Protein AF-D3I9U2-F1 (afdb_monomer_lite)

Secondary structure (DSSP, 8-state):
-EEE-SGGG--TT-EEEEEETTEEEEEEEEEE-TT-TTEEEEEETTSSS---EETTHHHHS-EEEE---HHHHHHHHHHHHHHHHHHHHHHHHHHHHHHHHHHHHHTT-

Structure (mmCIF, N/CA/C/O backbone):
data_AF-D3I9U2-F1
#
_entry.id   AF-D3I9U2-F1
#
loop_
_atom_site.group_PDB
_atom_site.id
_atom_site.type_symbol
_atom_site.label_atom_id
_atom_site.label_alt_id
_atom_site.label_comp_id
_atom_site.label_asym_id
_atom_site.label_entity_id
_atom_site.label_seq_id
_atom_site.pdbx_PDB_ins_code
_atom_site.Cartn_x
_atom_site.Cartn_y
_atom_site.Cartn_z
_atom_site.occupancy
_atom_site.B_iso_or_equiv
_atom_site.auth_seq_id
_atom_site.auth_comp_id
_atom_site.auth_asym_id
_atom_site.auth_atom_id
_atom_site.pdbx_PDB_model_num
ATOM 1 N N . MET A 1 1 ? -7.554 -2.755 -3.223 1.00 95.50 1 MET A N 1
ATOM 2 C CA . MET A 1 1 ? -6.343 -2.453 -4.006 1.00 95.50 1 MET A CA 1
ATOM 3 C C . MET A 1 1 ? -5.440 -3.679 -4.042 1.00 95.50 1 MET A C 1
ATOM 5 O O . MET A 1 1 ? -5.471 -4.505 -3.134 1.00 95.50 1 MET A O 1
ATOM 9 N N . LYS A 1 2 ? -4.628 -3.846 -5.094 1.00 96.38 2 LYS A N 1
ATOM 10 C CA . LYS A 1 2 ? -3.720 -5.003 -5.214 1.00 96.38 2 LYS A CA 1
ATOM 11 C C . LYS A 1 2 ? -2.457 -4.777 -4.380 1.00 96.38 2 LYS A C 1
ATOM 13 O O . LYS A 1 2 ? -1.738 -3.819 -4.638 1.00 96.38 2 LYS A O 1
ATOM 18 N N . ARG A 1 3 ? -2.139 -5.683 -3.450 1.00 96.88 3 ARG A N 1
ATOM 19 C CA . ARG A 1 3 ? -0.871 -5.639 -2.700 1.00 96.88 3 ARG A CA 1
ATOM 20 C C . ARG A 1 3 ? 0.327 -5.886 -3.623 1.00 96.88 3 ARG A C 1
ATOM 22 O O . ARG A 1 3 ? 0.309 -6.826 -4.420 1.00 96.88 3 ARG A O 1
ATOM 29 N N . ILE A 1 4 ? 1.365 -5.065 -3.479 1.00 97.69 4 ILE A N 1
ATOM 30 C CA . ILE A 1 4 ? 2.635 -5.176 -4.199 1.00 97.69 4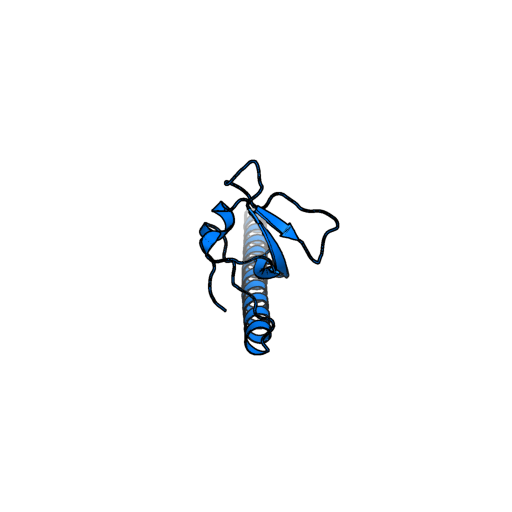 ILE A CA 1
ATOM 31 C C . ILE A 1 4 ? 3.705 -5.685 -3.243 1.00 97.69 4 ILE A C 1
ATOM 33 O O . ILE A 1 4 ? 3.966 -5.077 -2.210 1.00 97.69 4 ILE A O 1
ATOM 37 N N . THR A 1 5 ? 4.328 -6.805 -3.598 1.00 96.94 5 THR A N 1
ATOM 38 C CA . THR A 1 5 ? 5.341 -7.479 -2.768 1.00 96.94 5 THR A CA 1
ATOM 39 C C . THR A 1 5 ? 6.687 -7.628 -3.465 1.00 96.94 5 THR A C 1
ATOM 41 O O . THR A 1 5 ? 7.667 -8.024 -2.834 1.00 96.94 5 THR A O 1
ATOM 44 N N . ASP A 1 6 ? 6.740 -7.350 -4.767 1.00 95.88 6 ASP A N 1
ATOM 45 C CA . ASP A 1 6 ? 7.949 -7.451 -5.575 1.00 95.88 6 ASP A CA 1
ATOM 46 C C . ASP A 1 6 ? 8.001 -6.338 -6.624 1.00 95.88 6 ASP A C 1
ATOM 48 O O . ASP A 1 6 ? 6.980 -5.965 -7.201 1.00 95.88 6 ASP A O 1
ATOM 52 N N . ILE A 1 7 ? 9.201 -5.815 -6.881 1.00 96.06 7 ILE A N 1
ATOM 53 C CA . ILE A 1 7 ? 9.397 -4.683 -7.790 1.00 96.06 7 ILE A CA 1
ATOM 54 C C . ILE A 1 7 ? 9.054 -5.027 -9.244 1.00 96.06 7 ILE A C 1
ATOM 56 O O . ILE A 1 7 ? 8.603 -4.161 -9.987 1.00 96.06 7 ILE A O 1
ATOM 60 N N . SER A 1 8 ? 9.190 -6.296 -9.646 1.00 95.19 8 SER A N 1
ATOM 61 C CA . SER A 1 8 ? 8.838 -6.768 -10.994 1.00 95.19 8 SER A CA 1
ATOM 62 C C . SER A 1 8 ? 7.345 -6.646 -11.317 1.00 95.19 8 SER A C 1
ATOM 64 O O . SER A 1 8 ? 6.950 -6.756 -12.476 1.00 95.19 8 SER A O 1
ATOM 66 N N . GLN A 1 9 ? 6.506 -6.409 -10.304 1.00 96.94 9 GLN A N 1
ATOM 67 C CA . GLN A 1 9 ? 5.069 -6.200 -10.464 1.00 96.94 9 GLN A CA 1
ATOM 68 C C . GLN A 1 9 ? 4.721 -4.776 -10.915 1.00 96.94 9 GLN A C 1
ATOM 70 O O . GLN A 1 9 ? 3.565 -4.544 -11.268 1.00 96.94 9 GLN A O 1
ATOM 75 N N . LEU A 1 10 ? 5.689 -3.854 -10.887 1.00 96.94 10 LEU A N 1
ATOM 76 C CA . LEU A 1 10 ? 5.507 -2.446 -11.223 1.00 96.94 10 LEU A CA 1
ATOM 77 C C . LEU A 1 10 ? 6.053 -2.116 -12.612 1.00 96.94 10 LEU A C 1
ATOM 79 O O . LEU A 1 10 ? 7.097 -2.610 -13.047 1.00 96.94 10 LEU A O 1
ATOM 83 N N . LYS A 1 11 ? 5.355 -1.214 -13.291 1.00 97.19 11 LYS A N 1
ATOM 84 C CA . LYS A 1 11 ? 5.763 -0.565 -14.535 1.00 97.19 11 LYS A CA 1
ATOM 85 C C . LYS A 1 11 ? 6.007 0.912 -14.277 1.00 97.19 11 LYS A C 1
ATOM 87 O O . LYS A 1 11 ? 5.417 1.504 -13.379 1.00 97.19 11 LYS A O 1
ATOM 92 N N . LYS A 1 12 ? 6.886 1.519 -15.076 1.00 96.12 12 LYS A N 1
ATOM 93 C CA . LYS A 1 12 ? 7.153 2.959 -14.997 1.00 96.12 12 LYS A CA 1
ATOM 94 C C . LYS A 1 12 ? 5.836 3.747 -15.048 1.00 96.12 12 LYS A C 1
ATOM 96 O O . LYS A 1 12 ? 5.055 3.546 -15.976 1.00 96.12 12 LYS A O 1
ATOM 101 N N . GLY A 1 13 ? 5.641 4.645 -14.087 1.00 95.38 13 GLY A N 1
ATOM 102 C CA . GLY A 1 13 ? 4.430 5.449 -13.917 1.00 95.38 13 GLY A CA 1
ATOM 103 C C . GLY A 1 13 ? 3.378 4.832 -12.990 1.00 95.38 13 GLY A C 1
ATOM 104 O O . GLY A 1 13 ? 2.411 5.511 -12.649 1.00 95.38 13 GLY A O 1
ATOM 105 N N . ASP A 1 14 ? 3.544 3.578 -12.555 1.00 97.31 14 ASP A N 1
ATOM 106 C CA . ASP A 1 14 ? 2.658 2.987 -11.552 1.00 97.31 14 ASP A CA 1
ATOM 107 C C . ASP A 1 14 ? 2.811 3.724 -10.219 1.00 97.31 14 ASP A C 1
ATOM 109 O O . ASP A 1 14 ? 3.925 3.977 -9.754 1.00 97.31 14 ASP A O 1
ATOM 113 N N . VAL A 1 15 ? 1.687 4.024 -9.572 1.00 96.00 15 VAL A N 1
ATOM 114 C CA . VAL A 1 15 ? 1.666 4.642 -8.245 1.00 96.00 15 VAL A CA 1
ATOM 115 C C . VAL A 1 15 ? 1.390 3.566 -7.208 1.00 96.00 15 VAL A C 1
ATOM 117 O O . VAL A 1 15 ? 0.438 2.797 -7.340 1.00 96.00 15 VAL A O 1
ATOM 120 N N . ILE A 1 16 ? 2.211 3.516 -6.165 1.00 96.31 16 ILE A N 1
ATOM 121 C CA . ILE A 1 16 ? 1.955 2.702 -4.980 1.00 96.31 16 ILE A CA 1
ATOM 122 C C . ILE A 1 16 ? 1.596 3.584 -3.791 1.00 96.31 16 ILE A C 1
ATOM 124 O O . ILE A 1 16 ? 2.114 4.692 -3.642 1.00 96.31 16 ILE A O 1
ATOM 128 N N . VAL A 1 17 ? 0.726 3.066 -2.934 1.00 95.62 17 VAL A N 1
ATOM 129 C CA . VAL A 1 17 ? 0.252 3.727 -1.722 1.00 95.62 17 VAL A CA 1
ATOM 130 C C . VAL A 1 17 ? 0.506 2.855 -0.497 1.00 95.62 17 VAL A C 1
ATOM 132 O O . VAL A 1 17 ? 0.397 1.630 -0.562 1.00 95.62 17 VAL A O 1
ATOM 135 N N . SER A 1 18 ? 0.853 3.486 0.618 1.00 94.81 18 SER A N 1
ATOM 136 C CA . SER A 1 18 ? 0.930 2.871 1.945 1.00 94.81 18 SER A CA 1
ATOM 137 C C . SER A 1 18 ? 0.342 3.836 2.965 1.00 94.81 18 SER A C 1
ATOM 139 O O . SER A 1 18 ? 0.465 5.051 2.808 1.00 94.81 18 SER A O 1
ATOM 141 N N . ILE A 1 19 ? -0.233 3.300 4.041 1.00 93.88 19 ILE A N 1
ATOM 142 C CA . ILE A 1 19 ? -0.569 4.098 5.222 1.00 93.88 19 ILE A CA 1
ATOM 143 C C . ILE A 1 19 ? 0.602 4.024 6.198 1.00 93.88 19 ILE A C 1
ATOM 145 O O . ILE A 1 19 ? 1.076 2.938 6.531 1.00 93.88 19 ILE A O 1
ATOM 149 N N . TYR A 1 20 ? 1.107 5.175 6.620 1.00 89.31 20 TYR A N 1
ATOM 150 C CA . TYR A 1 20 ? 2.202 5.294 7.573 1.00 89.31 20 TYR A CA 1
ATOM 151 C C . TYR A 1 20 ? 1.948 6.492 8.482 1.00 89.31 20 TYR A C 1
ATOM 153 O O . TYR A 1 20 ? 1.635 7.576 7.996 1.00 89.31 20 TYR A O 1
ATOM 161 N N . ASP A 1 21 ? 2.086 6.287 9.792 1.00 89.00 21 ASP A N 1
ATOM 162 C CA . ASP A 1 21 ? 1.804 7.312 10.809 1.00 89.00 21 ASP A CA 1
ATOM 163 C C . ASP A 1 21 ? 0.429 7.978 10.611 1.00 89.00 21 ASP A C 1
ATOM 165 O O . ASP A 1 21 ? 0.296 9.199 10.552 1.00 89.00 21 ASP A O 1
ATOM 169 N N . ASP A 1 22 ? -0.597 7.140 10.418 1.00 91.00 22 ASP A N 1
ATOM 170 C CA . ASP A 1 22 ? -1.988 7.545 10.178 1.00 91.00 22 ASP A CA 1
ATOM 171 C C . ASP A 1 22 ? -2.203 8.429 8.934 1.00 91.00 22 ASP A C 1
ATOM 173 O O . ASP A 1 22 ? -3.236 9.086 8.796 1.00 91.00 22 ASP A O 1
ATOM 177 N N . ARG A 1 23 ? -1.238 8.450 8.008 1.00 90.06 23 ARG A N 1
ATOM 178 C CA . ARG A 1 23 ? -1.294 9.235 6.774 1.00 90.06 23 ARG A CA 1
ATOM 179 C C . ARG A 1 23 ? -1.059 8.376 5.553 1.00 90.06 23 ARG A C 1
ATOM 181 O O . ARG A 1 23 ? -0.316 7.399 5.577 1.00 90.06 23 ARG A O 1
ATOM 188 N N . GLU A 1 24 ? -1.666 8.799 4.460 1.00 91.69 24 GLU A N 1
ATOM 189 C CA . GLU A 1 24 ? -1.386 8.249 3.148 1.00 91.69 24 GLU A CA 1
ATOM 190 C C . GLU A 1 24 ? -0.015 8.723 2.638 1.00 91.69 24 GLU A C 1
ATOM 192 O O . GLU A 1 24 ? 0.296 9.915 2.663 1.00 91.69 24 GLU A O 1
ATOM 197 N N . ILE A 1 25 ? 0.788 7.789 2.126 1.00 91.81 25 ILE A N 1
ATOM 198 C CA . ILE A 1 25 ? 2.014 8.068 1.378 1.00 91.81 25 ILE A CA 1
ATOM 199 C C . ILE A 1 25 ? 1.879 7.462 -0.015 1.00 91.81 25 ILE A C 1
ATOM 201 O O . ILE A 1 25 ? 1.723 6.247 -0.147 1.00 91.81 25 ILE A O 1
ATOM 205 N N . ARG A 1 26 ? 2.022 8.297 -1.049 1.00 92.88 26 ARG A N 1
ATOM 206 C CA . ARG A 1 26 ? 2.057 7.879 -2.456 1.00 92.88 26 ARG A CA 1
ATOM 207 C C . ARG A 1 26 ? 3.461 7.958 -3.029 1.00 92.88 26 ARG A C 1
ATOM 209 O O . ARG A 1 26 ? 4.222 8.874 -2.714 1.00 92.88 26 ARG A O 1
ATOM 216 N N . ARG A 1 27 ? 3.798 6.996 -3.885 1.00 93.38 27 ARG A N 1
ATOM 217 C CA . ARG A 1 27 ? 5.079 6.939 -4.591 1.00 93.38 27 ARG A CA 1
ATOM 218 C C . ARG A 1 27 ? 4.875 6.470 -6.027 1.00 93.38 27 ARG A C 1
ATOM 220 O O . ARG A 1 27 ? 4.350 5.381 -6.239 1.00 93.38 27 ARG A O 1
ATOM 227 N N . GLU A 1 28 ? 5.321 7.253 -7.002 1.00 94.44 28 GLU A N 1
ATOM 228 C CA . GLU A 1 28 ? 5.288 6.867 -8.420 1.00 94.44 28 GLU A CA 1
ATOM 229 C C . GLU A 1 28 ? 6.593 6.173 -8.809 1.00 94.44 28 GLU A C 1
ATOM 231 O O . GLU A 1 28 ? 7.677 6.730 -8.633 1.00 94.44 28 GLU A O 1
ATOM 236 N N . PHE A 1 29 ? 6.508 4.951 -9.328 1.00 95.12 29 PHE A N 1
ATOM 237 C CA . PHE A 1 29 ? 7.665 4.161 -9.725 1.00 95.12 29 PHE A CA 1
ATOM 238 C C . PHE A 1 29 ? 8.277 4.681 -11.027 1.00 95.12 29 PHE A C 1
ATOM 240 O O . PHE A 1 29 ? 7.623 4.725 -12.069 1.00 95.12 29 PHE A O 1
ATOM 247 N N . LEU A 1 30 ? 9.571 5.008 -10.996 1.00 93.12 30 LEU A N 1
ATOM 248 C CA . LEU A 1 30 ? 10.309 5.430 -12.186 1.00 93.12 30 LEU A CA 1
ATOM 249 C C . LEU A 1 30 ? 11.045 4.262 -12.837 1.00 93.12 30 LEU A C 1
ATOM 251 O O . LEU A 1 30 ? 10.845 3.973 -14.019 1.00 93.12 30 LEU A O 1
ATOM 255 N N . CYS A 1 31 ? 11.933 3.627 -12.075 1.00 93.56 31 CYS A N 1
ATOM 256 C CA . CYS A 1 31 ? 12.736 2.490 -12.506 1.00 93.56 31 CYS A CA 1
ATOM 257 C C . CYS A 1 31 ? 13.513 1.878 -11.333 1.00 93.56 31 CYS A C 1
ATOM 259 O O . CYS A 1 31 ? 13.691 2.493 -10.278 1.00 93.56 31 CYS A O 1
ATOM 261 N N . ILE A 1 32 ? 14.043 0.675 -11.554 1.00 93.94 32 ILE A N 1
ATOM 262 C CA . ILE A 1 32 ? 15.118 0.119 -10.727 1.00 93.94 32 ILE A CA 1
ATOM 263 C C . ILE A 1 32 ? 16.367 0.985 -10.924 1.00 93.94 32 ILE A C 1
ATOM 265 O O . ILE A 1 32 ? 16.661 1.406 -12.047 1.00 93.94 32 ILE A O 1
ATOM 269 N N . HIS A 1 33 ? 17.102 1.268 -9.848 1.00 91.25 33 HIS A N 1
ATOM 270 C CA . HIS A 1 33 ? 18.290 2.105 -9.945 1.00 91.25 33 HIS A CA 1
ATOM 271 C C . HIS A 1 33 ? 19.345 1.453 -10.869 1.00 91.25 33 HIS A C 1
ATOM 273 O O . HIS A 1 33 ? 19.712 0.294 -10.663 1.00 91.25 33 HIS A O 1
ATOM 279 N N . PRO A 1 34 ? 19.896 2.182 -11.860 1.00 88.31 34 PRO A N 1
ATOM 280 C CA . PRO A 1 34 ? 20.677 1.591 -12.956 1.00 88.31 34 PRO A CA 1
ATOM 281 C C . PRO A 1 34 ? 21.983 0.920 -12.512 1.00 88.31 34 PRO A C 1
ATOM 283 O O . PRO A 1 34 ? 22.503 0.055 -13.208 1.00 88.31 34 PRO A O 1
ATOM 286 N N . HIS A 1 35 ? 22.512 1.307 -11.350 1.00 91.31 35 HIS A N 1
ATOM 287 C CA . HIS A 1 35 ? 23.748 0.749 -10.792 1.00 91.31 35 HIS A CA 1
ATOM 288 C C . HIS A 1 35 ? 23.524 -0.108 -9.539 1.00 91.31 35 HIS A C 1
ATOM 290 O O . HIS A 1 35 ? 24.493 -0.536 -8.917 1.00 91.31 35 HIS A O 1
ATOM 296 N N . ASN A 1 36 ? 22.272 -0.298 -9.101 1.00 91.19 36 ASN A N 1
ATOM 297 C CA . ASN A 1 36 ? 21.977 -1.070 -7.895 1.00 91.19 36 ASN A CA 1
ATOM 298 C C . ASN A 1 36 ? 20.538 -1.597 -7.913 1.00 91.19 36 ASN A C 1
ATOM 300 O O . ASN A 1 36 ? 19.593 -0.841 -7.729 1.00 91.19 36 ASN A O 1
ATOM 304 N N . ASP A 1 37 ? 20.374 -2.904 -8.066 1.00 91.38 37 ASP A N 1
ATOM 305 C CA . ASP A 1 37 ? 19.069 -3.566 -8.136 1.00 91.38 37 ASP A CA 1
ATOM 306 C C . ASP A 1 37 ? 18.347 -3.698 -6.780 1.00 91.38 37 ASP A C 1
ATOM 308 O O . ASP A 1 37 ? 17.183 -4.101 -6.726 1.00 91.38 37 ASP A O 1
ATOM 312 N N . LYS A 1 38 ? 18.997 -3.331 -5.668 1.00 93.06 38 LYS A N 1
ATOM 313 C CA . LYS A 1 38 ? 18.416 -3.422 -4.318 1.00 93.06 38 LYS A CA 1
ATOM 314 C C . LYS A 1 38 ? 17.456 -2.286 -3.990 1.00 93.06 38 LYS A C 1
ATOM 316 O O . LYS A 1 38 ? 16.650 -2.427 -3.068 1.00 93.06 38 LYS A O 1
ATOM 321 N N . TYR A 1 39 ? 17.545 -1.161 -4.690 1.00 92.19 39 TYR A N 1
ATOM 322 C CA . TYR A 1 39 ? 16.649 -0.030 -4.485 1.00 92.19 39 TYR A CA 1
ATOM 323 C C . TY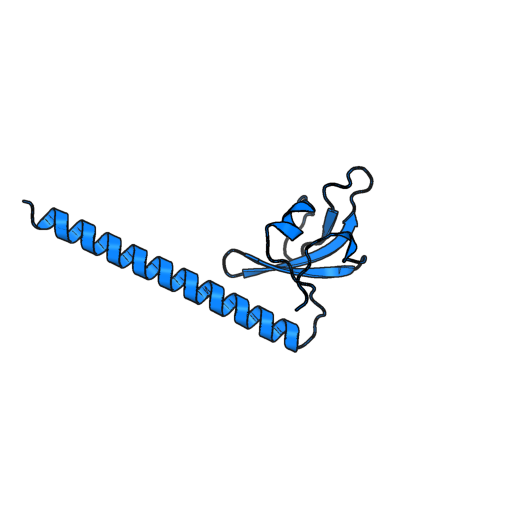R A 1 39 ? 16.180 0.551 -5.814 1.00 92.19 39 TYR A C 1
ATOM 325 O O . TYR A 1 39 ? 16.814 0.400 -6.857 1.00 92.19 39 TYR A O 1
ATOM 333 N N . SER A 1 40 ? 15.032 1.206 -5.761 1.00 93.19 40 SER A N 1
ATOM 334 C CA . SER A 1 40 ? 14.370 1.779 -6.922 1.00 93.19 40 SER A CA 1
ATOM 335 C C . SER A 1 40 ? 14.152 3.266 -6.732 1.00 93.19 40 SER A C 1
ATOM 337 O O . SER A 1 40 ? 14.144 3.783 -5.613 1.00 93.19 40 SER A O 1
ATOM 339 N N . LEU A 1 41 ? 13.996 3.954 -7.853 1.00 91.81 41 LEU A N 1
ATOM 340 C CA . LEU A 1 41 ? 13.678 5.365 -7.885 1.00 91.81 41 LEU A CA 1
ATOM 341 C C . LEU A 1 41 ? 12.164 5.530 -7.910 1.00 91.81 41 LEU A C 1
ATOM 343 O O . LEU A 1 41 ? 11.478 4.963 -8.764 1.00 91.81 41 LEU A O 1
ATOM 347 N N . PHE A 1 42 ? 11.671 6.324 -6.969 1.00 92.44 42 PHE A N 1
ATOM 348 C CA . PHE A 1 42 ? 10.278 6.723 -6.891 1.00 92.44 42 PHE A CA 1
ATOM 349 C C . PHE A 1 42 ? 10.190 8.240 -6.771 1.00 92.44 42 PHE A C 1
ATOM 351 O O . PHE A 1 42 ? 10.982 8.830 -6.035 1.00 92.44 42 PHE A O 1
ATOM 358 N N . LEU A 1 43 ? 9.211 8.849 -7.437 1.00 90.00 43 LEU A N 1
ATOM 359 C CA . LEU A 1 43 ? 8.807 10.220 -7.136 1.00 90.00 43 LEU A CA 1
ATOM 360 C C . LEU A 1 43 ? 7.907 10.213 -5.906 1.00 90.00 43 LEU A C 1
ATOM 362 O O . LEU A 1 43 ? 7.018 9.368 -5.782 1.00 90.00 43 LEU A O 1
ATOM 366 N N . ASN A 1 44 ? 8.146 11.156 -5.003 1.00 84.31 44 ASN A N 1
ATOM 367 C CA . ASN A 1 44 ? 7.281 11.416 -3.865 1.00 84.31 44 ASN A CA 1
ATOM 368 C C . ASN A 1 44 ? 6.477 12.685 -4.158 1.00 84.31 44 ASN A C 1
ATOM 370 O O . ASN A 1 44 ? 7.066 13.736 -4.388 1.00 84.31 44 ASN A O 1
ATOM 374 N N . GLU A 1 45 ? 5.147 12.601 -4.138 1.00 71.94 45 GLU A N 1
ATOM 375 C CA . GLU A 1 45 ? 4.286 13.767 -4.391 1.00 71.94 45 GLU A CA 1
ATOM 376 C C . GLU A 1 45 ? 4.457 14.868 -3.325 1.00 71.94 45 GLU A C 1
ATOM 378 O O . GLU A 1 45 ? 4.181 16.034 -3.596 1.00 71.94 45 GLU A O 1
ATOM 383 N N . LEU A 1 46 ? 4.907 14.513 -2.115 1.00 69.44 46 LEU A N 1
ATOM 384 C CA . LEU A 1 46 ? 4.914 15.397 -0.943 1.00 69.44 46 LEU A CA 1
ATOM 385 C C . LEU A 1 46 ? 6.304 15.898 -0.528 1.00 69.44 46 LEU A C 1
ATOM 387 O O . LEU A 1 46 ? 6.410 16.655 0.437 1.00 69.44 46 LEU A O 1
ATOM 391 N N . GLN A 1 47 ? 7.372 15.468 -1.198 1.00 65.94 47 GLN A N 1
ATOM 392 C CA . GLN A 1 47 ? 8.737 15.865 -0.853 1.00 65.94 47 GLN A CA 1
ATOM 393 C C . GLN A 1 47 ? 9.528 16.240 -2.096 1.00 65.94 47 GLN A C 1
ATOM 395 O O . GLN A 1 47 ? 9.557 15.498 -3.075 1.00 65.94 47 GLN A O 1
ATOM 400 N N . ASP A 1 48 ? 10.239 17.361 -2.002 1.00 60.81 48 ASP A N 1
ATOM 401 C CA . ASP A 1 48 ? 11.246 17.736 -2.983 1.00 60.81 48 ASP A CA 1
ATOM 402 C C . ASP A 1 48 ? 12.509 16.897 -2.717 1.00 60.81 48 ASP A C 1
ATOM 404 O O . ASP A 1 48 ? 13.338 17.212 -1.861 1.00 60.81 48 ASP A O 1
ATOM 408 N N . GLY A 1 49 ? 12.576 15.725 -3.352 1.00 59.75 49 GLY A N 1
ATOM 409 C CA . GLY A 1 49 ? 13.666 14.764 -3.194 1.00 59.75 49 GLY A CA 1
ATOM 410 C C . GLY A 1 49 ? 13.241 13.306 -3.390 1.00 59.75 49 GLY A C 1
ATOM 411 O O . GLY A 1 49 ? 12.132 12.898 -3.056 1.00 59.75 49 GLY A O 1
ATOM 412 N N . CYS A 1 50 ? 14.161 12.489 -3.905 1.00 65.62 50 CYS A N 1
ATOM 413 C CA . CYS A 1 50 ? 13.974 11.045 -4.072 1.00 65.62 50 CYS A CA 1
ATOM 414 C C . CYS A 1 50 ? 14.752 10.287 -2.988 1.00 65.62 50 CYS A C 1
ATOM 416 O O . CYS A 1 50 ? 15.871 9.827 -3.230 1.00 65.62 50 CYS A O 1
ATOM 418 N N . GLU A 1 51 ? 14.188 10.156 -1.782 1.00 77.06 51 GLU A N 1
ATOM 419 C CA . GLU A 1 51 ? 14.766 9.257 -0.775 1.00 77.06 51 GLU A CA 1
ATOM 420 C C . GLU A 1 51 ? 14.900 7.832 -1.330 1.00 77.06 51 GLU A C 1
ATOM 422 O O . GLU A 1 51 ? 14.051 7.352 -2.087 1.00 77.06 51 GLU A O 1
ATOM 427 N N . LYS A 1 52 ? 15.967 7.129 -0.929 1.00 83.62 52 LYS A N 1
ATOM 428 C CA . LYS A 1 52 ? 16.215 5.753 -1.370 1.00 83.62 52 LYS A CA 1
ATOM 429 C C . LYS A 1 52 ? 15.065 4.842 -0.938 1.00 83.62 52 LYS A C 1
ATOM 431 O O . LYS A 1 52 ? 14.875 4.597 0.251 1.00 83.62 52 LYS A O 1
ATOM 436 N N . PHE A 1 53 ? 14.358 4.276 -1.910 1.00 90.94 53 PHE A N 1
ATOM 437 C CA . PHE A 1 53 ? 13.350 3.254 -1.667 1.00 90.94 53 PHE A CA 1
ATOM 438 C C . PHE A 1 53 ? 13.964 1.865 -1.844 1.00 90.94 53 PHE A C 1
ATOM 440 O O . PHE A 1 53 ? 14.235 1.434 -2.965 1.00 90.94 53 PHE A O 1
ATOM 447 N N . TYR A 1 54 ? 14.190 1.149 -0.745 1.00 93.31 54 TYR A N 1
ATOM 448 C CA . TYR A 1 54 ? 14.699 -0.219 -0.805 1.00 93.31 54 TYR A CA 1
ATOM 449 C C . TYR A 1 54 ? 13.596 -1.177 -1.254 1.00 93.31 54 TYR A C 1
ATOM 451 O O . TYR A 1 54 ? 12.520 -1.214 -0.664 1.00 93.31 54 TYR A O 1
ATOM 459 N N . ASN A 1 55 ? 13.880 -2.010 -2.256 1.00 93.94 55 ASN A N 1
ATOM 460 C CA . ASN A 1 55 ? 12.897 -2.936 -2.830 1.00 93.94 55 ASN A CA 1
ATOM 461 C C . ASN A 1 55 ? 12.377 -3.946 -1.791 1.00 93.94 55 ASN A C 1
ATOM 463 O O . ASN A 1 55 ? 11.246 -4.416 -1.884 1.00 93.94 55 ASN A O 1
ATOM 467 N N . SER A 1 56 ? 13.169 -4.233 -0.752 1.00 94.19 56 SER A N 1
ATOM 468 C CA . SER A 1 56 ? 12.760 -5.054 0.392 1.00 94.19 56 SER A CA 1
ATOM 469 C C . SER A 1 56 ? 11.567 -4.485 1.164 1.00 94.19 56 SER A C 1
ATOM 471 O O . SER A 1 56 ? 10.835 -5.259 1.777 1.00 94.19 56 SER A O 1
ATOM 473 N N . TYR A 1 57 ? 11.328 -3.170 1.112 1.00 93.25 57 TYR A N 1
ATOM 474 C CA . TYR A 1 57 ? 10.188 -2.542 1.782 1.00 93.25 57 TYR A CA 1
ATOM 475 C C . TYR A 1 57 ? 8.842 -2.989 1.215 1.00 93.25 57 TYR A C 1
ATOM 477 O O . TYR A 1 57 ? 7.869 -3.021 1.958 1.00 93.25 57 TYR A O 1
ATOM 485 N N . LEU A 1 58 ? 8.782 -3.437 -0.043 1.00 94.38 58 LEU A N 1
ATOM 486 C CA . LEU A 1 58 ? 7.564 -4.034 -0.609 1.00 94.38 58 LEU A CA 1
ATOM 487 C C . LEU A 1 58 ? 7.162 -5.331 0.115 1.00 94.38 58 LEU A C 1
ATOM 489 O O . LEU A 1 58 ? 5.992 -5.696 0.146 1.00 94.38 58 LEU A O 1
ATOM 493 N N . LYS A 1 59 ? 8.125 -6.036 0.720 1.00 92.12 59 LYS A N 1
ATOM 494 C CA . LYS A 1 59 ? 7.864 -7.277 1.465 1.00 92.12 59 LYS A CA 1
ATOM 495 C C . LYS A 1 59 ? 7.488 -7.010 2.916 1.00 92.12 59 LYS A C 1
ATOM 497 O O . LYS A 1 59 ? 6.632 -7.701 3.460 1.00 92.12 59 LYS A O 1
ATOM 502 N N . THR A 1 60 ? 8.150 -6.044 3.550 1.00 88.88 60 THR A N 1
ATOM 503 C CA . THR A 1 60 ? 7.995 -5.767 4.987 1.00 88.88 60 THR A CA 1
ATOM 504 C C . THR A 1 60 ? 6.885 -4.772 5.300 1.00 88.88 60 THR A C 1
ATOM 506 O O . THR A 1 60 ? 6.361 -4.788 6.409 1.00 88.88 60 THR A O 1
ATOM 509 N N . SER A 1 61 ? 6.540 -3.905 4.351 1.00 88.12 61 SER A N 1
ATOM 510 C CA . SER A 1 61 ? 5.518 -2.870 4.497 1.00 88.12 61 SER A CA 1
ATOM 511 C C . SER A 1 61 ? 4.348 -3.139 3.556 1.00 88.12 61 SER A C 1
ATOM 513 O O . SER A 1 61 ? 4.476 -3.837 2.549 1.00 88.12 61 SER A O 1
ATOM 515 N N . GLU A 1 62 ? 3.183 -2.603 3.899 1.00 93.62 62 GLU A N 1
ATOM 516 C CA . GLU A 1 62 ? 1.959 -2.816 3.135 1.00 93.62 62 GLU A CA 1
ATOM 517 C C . GLU A 1 62 ? 1.809 -1.752 2.048 1.00 93.62 62 GLU A C 1
ATOM 519 O O . GLU A 1 62 ? 1.198 -0.707 2.251 1.00 93.62 62 GLU A O 1
ATOM 524 N N . TRP A 1 63 ? 2.397 -2.037 0.886 1.00 96.38 63 TRP A N 1
ATOM 525 C CA . TRP A 1 63 ? 2.253 -1.220 -0.314 1.00 96.38 63 TRP A CA 1
ATOM 526 C C . TRP A 1 63 ? 1.200 -1.808 -1.250 1.00 96.38 63 TRP A C 1
ATOM 528 O O . TRP A 1 63 ? 1.174 -3.017 -1.506 1.00 96.38 63 TRP A O 1
ATOM 538 N N . TYR A 1 64 ? 0.362 -0.943 -1.806 1.00 97.56 64 TYR A N 1
ATOM 539 C CA . TYR A 1 64 ? -0.732 -1.311 -2.696 1.00 97.56 64 TYR A CA 1
ATOM 540 C C . TYR A 1 64 ? -0.649 -0.521 -3.997 1.00 97.56 64 TYR A C 1
ATOM 542 O O . TYR A 1 64 ? -0.274 0.646 -3.989 1.00 97.56 64 TYR A O 1
ATOM 550 N N . LEU A 1 65 ? -0.991 -1.150 -5.119 1.00 97.69 65 LEU A N 1
ATOM 551 C CA . LEU A 1 65 ? -1.098 -0.472 -6.405 1.00 97.69 65 LEU A CA 1
ATOM 552 C C . LEU A 1 65 ? -2.316 0.448 -6.399 1.00 97.69 65 LEU A C 1
ATOM 554 O O . LEU A 1 65 ? -3.427 -0.007 -6.121 1.00 97.69 65 LEU A O 1
ATOM 558 N N . PHE A 1 66 ? -2.090 1.704 -6.761 1.00 97.00 66 PHE A N 1
ATOM 559 C CA . PHE A 1 66 ? -3.096 2.746 -6.821 1.00 97.00 66 PHE A CA 1
ATOM 560 C C . PHE A 1 66 ? -3.416 3.093 -8.276 1.00 97.00 66 PHE A C 1
ATOM 562 O O . PHE A 1 66 ? -2.574 3.580 -9.030 1.00 97.00 66 PHE A O 1
ATOM 569 N N . THR A 1 67 ? -4.659 2.843 -8.671 1.00 96.56 67 THR A N 1
ATOM 570 C CA . THR A 1 67 ? -5.162 3.013 -10.042 1.00 96.56 67 THR A CA 1
ATOM 571 C C . THR A 1 67 ? -5.964 4.297 -10.235 1.00 96.56 67 THR A C 1
ATOM 573 O O . THR A 1 67 ? -6.432 4.560 -11.342 1.00 96.56 67 THR A O 1
ATOM 576 N N . LYS A 1 68 ? -6.099 5.120 -9.183 1.00 94.19 68 LYS A N 1
ATOM 577 C CA . LYS A 1 68 ? -6.911 6.354 -9.164 1.00 94.19 68 LYS A CA 1
ATOM 578 C C . LYS A 1 68 ? -8.410 6.096 -9.384 1.00 94.19 68 LYS A C 1
ATOM 580 O O . LYS A 1 68 ? -9.140 7.005 -9.779 1.00 94.19 68 LYS A O 1
ATOM 585 N N . SER A 1 69 ? -8.872 4.868 -9.142 1.00 97.06 69 SER A N 1
ATOM 586 C CA . SER A 1 69 ? -10.296 4.529 -9.157 1.00 97.06 69 SER A CA 1
ATOM 587 C C . SER A 1 69 ? -10.996 5.098 -7.920 1.00 97.06 69 SER A C 1
ATOM 589 O O . SER A 1 69 ? -10.367 5.333 -6.887 1.00 97.06 69 SER A O 1
ATOM 591 N N . LYS A 1 70 ? -12.314 5.313 -8.000 1.00 96.88 70 LYS A N 1
ATOM 592 C CA . LYS A 1 70 ? -13.105 5.766 -6.845 1.00 96.88 70 LYS A CA 1
ATOM 593 C C . LYS A 1 70 ? -13.042 4.749 -5.702 1.00 96.88 70 LYS A C 1
ATOM 595 O O . LYS A 1 70 ? -13.022 5.124 -4.534 1.00 96.88 70 LYS A O 1
ATOM 600 N N . GLU A 1 71 ? -13.013 3.471 -6.052 1.00 97.25 71 GLU A N 1
ATOM 601 C CA . GLU A 1 71 ? -12.904 2.349 -5.131 1.00 97.25 71 GLU A CA 1
ATOM 602 C C . GLU A 1 71 ? -11.586 2.400 -4.356 1.00 97.25 71 GLU A C 1
ATOM 604 O O . GLU A 1 71 ? -11.606 2.247 -3.137 1.00 97.25 71 GLU A O 1
ATOM 609 N N . ASP A 1 72 ? -10.473 2.705 -5.030 1.00 96.88 72 ASP A N 1
ATOM 610 C CA . ASP A 1 72 ? -9.173 2.847 -4.373 1.00 96.88 72 ASP A CA 1
ATOM 611 C C . ASP A 1 72 ? -9.184 3.992 -3.351 1.00 96.88 72 ASP A C 1
ATOM 613 O O . ASP A 1 72 ? -8.706 3.811 -2.235 1.00 96.88 72 ASP A O 1
ATOM 617 N N . TYR A 1 73 ? -9.766 5.150 -3.692 1.00 95.88 73 TYR A N 1
ATOM 618 C CA . TYR A 1 73 ? -9.898 6.271 -2.750 1.00 95.88 73 TYR A CA 1
ATOM 619 C C . TYR A 1 73 ? -10.703 5.883 -1.503 1.00 95.88 73 TYR A C 1
ATOM 621 O O . TYR A 1 73 ? -10.258 6.129 -0.385 1.00 95.88 73 TYR A O 1
ATOM 629 N N . ASN A 1 74 ? -11.851 5.220 -1.680 1.00 96.88 74 ASN A N 1
ATOM 630 C CA . ASN A 1 74 ? -12.672 4.767 -0.554 1.00 96.88 74 ASN A CA 1
ATOM 631 C C . ASN A 1 74 ? -11.925 3.762 0.342 1.00 96.88 74 ASN A C 1
ATOM 633 O O . ASN A 1 74 ? -12.091 3.759 1.565 1.00 96.88 74 ASN A O 1
ATOM 637 N N . GLU A 1 75 ? -11.125 2.881 -0.259 1.00 97.00 75 GLU A N 1
ATOM 638 C CA . GLU A 1 75 ? -10.332 1.898 0.475 1.00 97.00 75 GLU A CA 1
ATOM 639 C C . GLU A 1 75 ? -9.204 2.570 1.264 1.00 97.00 75 GLU A C 1
ATOM 641 O O . GLU A 1 75 ? -9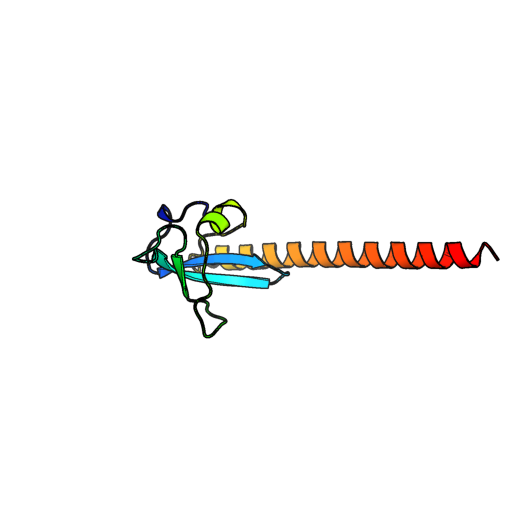.032 2.268 2.443 1.00 97.00 75 GLU A O 1
ATOM 646 N N . ILE A 1 76 ? -8.506 3.541 0.667 1.00 96.12 76 ILE A N 1
ATOM 647 C CA . ILE A 1 76 ? -7.499 4.366 1.352 1.00 96.12 76 ILE A CA 1
ATOM 648 C C . ILE A 1 76 ? -8.115 5.091 2.551 1.00 96.12 76 ILE A C 1
ATOM 650 O O . ILE A 1 76 ? -7.583 4.986 3.657 1.00 96.12 76 ILE A O 1
ATOM 654 N N . ASP A 1 77 ? -9.249 5.772 2.364 1.00 95.75 77 ASP A N 1
ATOM 655 C CA . ASP A 1 77 ? -9.944 6.478 3.447 1.00 95.75 77 ASP A CA 1
ATOM 656 C C . ASP A 1 77 ? -10.298 5.521 4.593 1.00 95.75 77 ASP A C 1
ATOM 658 O O . ASP A 1 77 ? -10.103 5.835 5.771 1.00 95.75 77 ASP A O 1
ATOM 662 N N . THR A 1 78 ? -10.760 4.316 4.254 1.00 97.06 78 THR A N 1
ATOM 663 C CA . THR A 1 78 ? -11.069 3.268 5.234 1.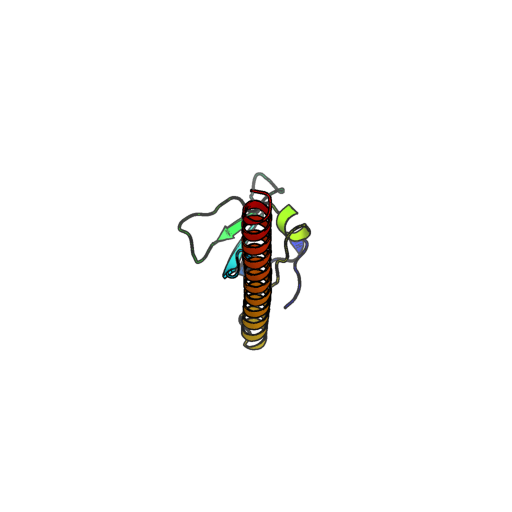00 97.06 78 THR A CA 1
ATOM 664 C C . THR A 1 78 ? -9.821 2.856 6.015 1.00 97.06 78 THR A C 1
ATOM 666 O O . THR A 1 78 ? -9.849 2.849 7.247 1.00 97.06 78 THR A O 1
ATOM 669 N N . MET A 1 79 ? -8.707 2.585 5.328 1.00 96.12 79 MET A N 1
ATOM 670 C CA . MET A 1 79 ? -7.439 2.208 5.963 1.00 96.12 79 MET A CA 1
ATOM 671 C C . MET A 1 79 ? -6.904 3.314 6.888 1.00 96.12 79 MET A C 1
ATOM 673 O O . MET A 1 79 ? -6.428 3.025 7.988 1.00 96.12 79 MET A O 1
ATOM 677 N N . VAL A 1 80 ? -7.006 4.584 6.481 1.00 96.06 80 VAL A N 1
ATOM 678 C CA . VAL A 1 80 ? -6.613 5.738 7.309 1.00 96.06 80 VAL A CA 1
ATOM 679 C C . VAL A 1 80 ? -7.479 5.824 8.566 1.00 96.06 80 VAL A C 1
ATOM 681 O O . VAL A 1 80 ? -6.952 5.955 9.672 1.00 96.06 80 VAL A O 1
ATOM 684 N N . ILE A 1 81 ? -8.803 5.699 8.429 1.00 96.62 81 ILE A N 1
ATOM 685 C CA . ILE A 1 81 ? -9.737 5.718 9.564 1.00 96.62 81 ILE A CA 1
ATOM 686 C C . ILE A 1 81 ? -9.434 4.581 10.547 1.00 96.62 81 ILE A C 1
ATOM 688 O O . ILE A 1 81 ? -9.463 4.792 11.762 1.00 96.62 81 ILE A O 1
ATOM 692 N N . GLU A 1 82 ? -9.150 3.378 10.054 1.00 96.44 82 GLU A N 1
ATOM 693 C CA . GLU A 1 82 ? -8.790 2.233 10.895 1.00 96.44 82 GLU A CA 1
ATOM 694 C C . GLU A 1 82 ? -7.471 2.454 11.642 1.00 96.44 82 GLU A C 1
ATOM 696 O O . GLU A 1 82 ? -7.403 2.193 12.849 1.00 96.44 82 GLU A O 1
ATOM 701 N N . SER A 1 83 ? -6.457 2.998 10.962 1.00 95.75 83 SER A N 1
ATOM 702 C CA . SER A 1 83 ? -5.180 3.368 11.582 1.00 95.75 83 SER A CA 1
ATOM 703 C C . SER A 1 83 ? -5.389 4.388 12.708 1.00 95.75 83 SER A C 1
ATOM 705 O O . SER A 1 83 ? -4.999 4.139 13.851 1.00 95.75 83 SER A O 1
ATOM 707 N N . LEU A 1 84 ? -6.146 5.459 12.443 1.00 96.62 84 LEU A N 1
ATOM 708 C CA . LEU A 1 84 ? -6.472 6.491 13.432 1.00 96.62 84 LEU A CA 1
ATOM 709 C C . LEU A 1 84 ? -7.215 5.929 14.650 1.00 96.62 84 LEU A C 1
ATOM 711 O O . LEU A 1 84 ? -6.858 6.235 15.789 1.00 96.62 84 LEU A O 1
ATOM 715 N N . LYS A 1 85 ? -8.229 5.079 14.442 1.00 97.00 85 LYS A N 1
ATOM 716 C CA . LYS A 1 85 ? -8.963 4.425 15.542 1.00 97.00 85 LYS A CA 1
ATOM 717 C C . LYS A 1 85 ? -8.028 3.608 16.431 1.00 97.00 85 LYS A C 1
ATOM 719 O O . LYS A 1 85 ? -8.142 3.658 17.658 1.00 97.00 85 LYS A O 1
ATOM 724 N N . LYS A 1 86 ? -7.086 2.879 15.829 1.00 95.94 86 LYS A N 1
ATOM 725 C CA . LYS A 1 86 ? -6.079 2.102 16.559 1.00 95.94 86 LYS A CA 1
ATOM 726 C C . LYS A 1 86 ? -5.155 3.014 17.368 1.00 95.94 86 LYS A C 1
ATOM 728 O O . LYS A 1 86 ? -4.954 2.757 18.557 1.00 95.94 86 LYS A O 1
ATOM 733 N N . SER A 1 87 ? -4.642 4.084 16.766 1.00 95.19 87 SER A N 1
ATOM 734 C CA . SER A 1 87 ? -3.785 5.071 17.437 1.00 95.19 87 SER A CA 1
ATOM 735 C C . SER A 1 87 ? -4.487 5.746 18.618 1.00 95.19 87 SER A C 1
ATOM 737 O O . SER A 1 87 ? -3.905 5.854 19.702 1.00 95.19 87 SER A O 1
ATOM 739 N N . ILE A 1 88 ? -5.760 6.128 18.460 1.00 96.62 88 ILE A N 1
ATOM 740 C CA . ILE A 1 88 ? -6.594 6.679 19.541 1.00 96.62 88 ILE A CA 1
ATOM 741 C C . ILE A 1 88 ? -6.723 5.667 20.682 1.00 96.62 88 ILE A C 1
ATOM 743 O O . ILE A 1 88 ? -6.397 5.997 21.822 1.00 96.62 88 ILE A O 1
ATOM 747 N N . SER A 1 89 ? -7.101 4.422 20.378 1.00 96.81 89 SER A N 1
ATOM 748 C CA . SER A 1 89 ? -7.276 3.378 21.394 1.00 96.81 89 SER A CA 1
ATOM 749 C C . SER A 1 89 ? -5.988 3.105 22.182 1.00 96.81 89 SER A C 1
ATOM 751 O O . SER A 1 89 ? -6.001 3.018 23.412 1.00 96.81 89 SER A O 1
ATOM 753 N N . LEU A 1 90 ? -4.838 3.039 21.500 1.00 95.38 90 LEU A N 1
ATOM 754 C CA . LEU A 1 90 ? -3.534 2.890 22.154 1.00 95.38 90 LEU A CA 1
ATOM 755 C C . LEU A 1 90 ? -3.224 4.071 23.081 1.00 95.38 90 LEU A C 1
ATOM 757 O O . LEU A 1 90 ? -2.718 3.885 24.195 1.00 95.38 90 LEU A O 1
ATOM 761 N N . ARG A 1 91 ? -3.549 5.294 22.652 1.00 95.06 91 ARG A N 1
ATOM 762 C CA . ARG A 1 91 ? -3.329 6.498 23.454 1.00 95.06 91 ARG A CA 1
ATOM 763 C C . ARG A 1 91 ? -4.230 6.530 24.683 1.00 95.06 91 ARG A C 1
ATOM 765 O O . ARG A 1 91 ? -3.719 6.800 25.771 1.00 95.06 91 ARG A O 1
ATOM 772 N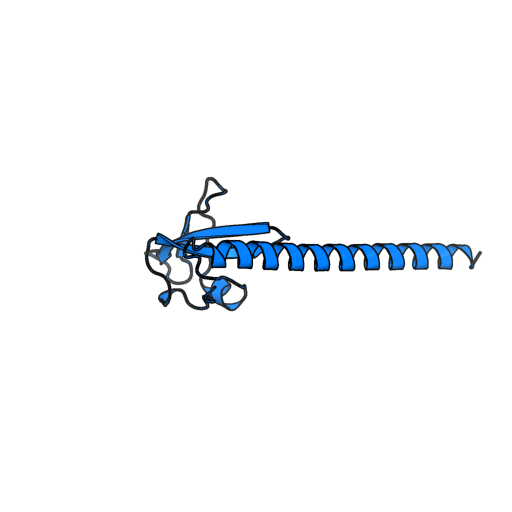 N . GLU A 1 92 ? -5.508 6.195 24.552 1.00 96.31 92 GLU A N 1
ATOM 773 C CA . GLU A 1 92 ? -6.449 6.075 25.673 1.00 96.31 92 GLU A CA 1
ATOM 774 C C . GLU A 1 92 ? -5.956 5.064 26.717 1.00 96.31 92 GLU A C 1
ATOM 776 O O . GLU A 1 92 ? -5.860 5.387 27.904 1.00 96.31 92 GLU A O 1
ATOM 781 N N . GLN A 1 93 ? -5.521 3.878 26.279 1.00 95.12 93 GLN A N 1
ATOM 782 C CA . GLN A 1 93 ? -4.935 2.870 27.170 1.00 95.12 93 GLN A CA 1
ATOM 783 C C . GLN A 1 93 ? -3.690 3.394 27.898 1.00 95.12 93 GLN A C 1
ATOM 785 O O . GLN A 1 93 ? -3.501 3.124 29.087 1.00 95.12 93 GLN A O 1
ATOM 790 N N . SER A 1 94 ? -2.834 4.156 27.209 1.00 93.81 94 SER A N 1
ATOM 791 C CA . SER A 1 94 ? -1.639 4.754 27.816 1.00 93.81 94 SER A CA 1
ATOM 792 C C . SER A 1 94 ? -1.980 5.784 28.901 1.00 93.81 94 SER A C 1
ATOM 794 O O . SER A 1 94 ? -1.241 5.922 29.876 1.00 93.81 94 SER A O 1
ATOM 796 N N . ILE A 1 95 ? -3.081 6.522 28.736 1.00 95.19 95 ILE A N 1
ATOM 797 C CA . ILE A 1 95 ? -3.556 7.522 29.700 1.00 95.19 95 ILE A CA 1
ATOM 798 C C . ILE A 1 95 ? -4.113 6.812 30.932 1.00 95.19 95 ILE A C 1
ATOM 800 O O . ILE A 1 95 ? -3.688 7.115 32.046 1.00 95.19 95 ILE A O 1
ATOM 804 N N . TYR A 1 96 ? -4.965 5.803 30.734 1.00 92.88 96 TYR A N 1
ATOM 805 C CA . TYR A 1 96 ? -5.530 5.011 31.828 1.00 92.88 96 TYR A CA 1
ATOM 806 C C . TYR A 1 96 ? -4.444 4.343 32.685 1.00 92.88 96 TYR A C 1
ATOM 808 O O . TYR A 1 96 ? -4.483 4.400 33.915 1.00 92.88 96 TYR A O 1
ATOM 816 N N . LYS A 1 97 ? -3.422 3.749 32.049 1.00 91.94 97 LYS A N 1
ATOM 817 C CA . LYS A 1 97 ? -2.285 3.143 32.763 1.00 91.94 97 LYS A CA 1
ATOM 818 C C . LYS A 1 97 ? -1.530 4.164 33.618 1.00 91.94 97 LYS A C 1
ATOM 820 O O . LYS A 1 97 ? -1.216 3.851 34.762 1.00 91.94 97 LYS A O 1
ATOM 825 N N . ARG A 1 98 ? -1.283 5.370 33.087 1.00 90.69 98 ARG A N 1
ATOM 826 C CA . ARG A 1 98 ? -0.596 6.458 33.805 1.00 90.69 98 ARG A CA 1
ATOM 827 C C . ARG A 1 98 ? -1.382 6.940 35.022 1.00 90.69 98 ARG A C 1
ATOM 829 O O . ARG A 1 98 ? -0.811 7.048 36.101 1.00 90.69 98 ARG A O 1
ATOM 836 N N . GLN A 1 99 ? -2.687 7.156 34.868 1.00 87.94 99 GLN A N 1
ATOM 837 C CA . GLN A 1 99 ? -3.560 7.542 35.981 1.00 87.94 99 GLN A CA 1
ATOM 838 C C . GLN A 1 99 ? -3.544 6.482 37.089 1.00 87.94 99 GLN A C 1
ATOM 840 O O . GLN A 1 99 ? -3.325 6.806 38.251 1.00 87.94 99 GLN A O 1
ATOM 845 N N . ARG A 1 100 ? -3.660 5.198 36.726 1.00 84.38 100 ARG A N 1
ATOM 846 C CA . ARG A 1 100 ? -3.624 4.089 37.690 1.00 84.38 100 ARG A CA 1
ATOM 847 C C . ARG A 1 100 ? -2.289 3.971 38.432 1.00 84.38 100 ARG A C 1
ATOM 849 O O . ARG A 1 100 ? -2.291 3.607 39.604 1.00 84.38 100 ARG A O 1
ATOM 856 N N . SER A 1 101 ? -1.158 4.227 37.771 1.00 78.25 101 SER A N 1
ATOM 857 C CA . SER A 1 101 ? 0.152 4.234 38.439 1.00 78.25 101 SER A CA 1
ATOM 858 C C . SER A 1 101 ? 0.305 5.398 39.416 1.00 78.25 101 SER A C 1
ATOM 860 O O . SER A 1 101 ? 0.826 5.180 40.504 1.00 78.25 101 SER A O 1
ATOM 862 N N . SER A 1 102 ? -0.196 6.590 39.075 1.00 72.56 102 SER A N 1
ATOM 863 C CA . SER A 1 102 ? -0.169 7.753 39.971 1.00 72.56 102 SER A CA 1
ATOM 864 C C . SER A 1 102 ? -1.048 7.540 41.207 1.00 72.56 102 SER A C 1
ATOM 866 O O . SER A 1 102 ? -0.581 7.739 42.320 1.00 72.56 102 SER A O 1
ATOM 868 N N . SER A 1 103 ? -2.266 7.010 41.042 1.00 68.75 103 SER A N 1
ATOM 869 C CA . SER A 1 103 ? -3.168 6.738 42.174 1.00 68.75 103 SER A CA 1
ATOM 870 C C . SER A 1 103 ? -2.659 5.656 43.134 1.00 68.75 103 SER A C 1
ATOM 872 O O . SER A 1 103 ? -3.046 5.650 44.293 1.00 68.75 103 SER A O 1
ATOM 874 N N . ARG A 1 104 ? -1.807 4.726 42.674 1.00 65.56 104 ARG A N 1
ATOM 875 C CA . ARG A 1 104 ? -1.192 3.707 43.546 1.00 65.56 104 ARG A CA 1
ATOM 876 C C . ARG A 1 104 ? -0.083 4.277 44.429 1.00 65.56 104 ARG A C 1
ATOM 878 O O . ARG A 1 104 ? 0.034 3.854 45.571 1.00 65.56 104 ARG A O 1
ATOM 885 N N . GLN A 1 105 ? 0.691 5.233 43.913 1.00 61.38 105 GLN A N 1
ATOM 886 C CA . GLN A 1 105 ? 1.759 5.895 44.671 1.00 61.38 105 GLN A CA 1
ATOM 887 C C . GLN A 1 105 ? 1.209 6.788 45.793 1.00 61.38 105 GLN A C 1
ATOM 889 O O . GLN A 1 105 ? 1.856 6.933 46.821 1.00 61.38 105 GLN A O 1
ATOM 894 N N . GLU A 1 106 ? 0.007 7.347 45.626 1.00 60.09 106 GLU A N 1
ATOM 895 C CA . GLU A 1 106 ? -0.648 8.187 46.642 1.00 60.09 106 GLU A CA 1
ATOM 896 C C . GLU A 1 106 ? -1.229 7.386 47.822 1.00 60.09 106 GLU A C 1
ATOM 898 O O . GLU A 1 106 ? -1.370 7.927 48.912 1.00 60.09 106 GLU A O 1
ATOM 903 N N . THR A 1 107 ? -1.548 6.101 47.634 1.00 61.03 107 THR A N 1
ATOM 904 C CA . THR A 1 107 ? -2.092 5.221 48.691 1.00 61.03 107 THR A CA 1
ATOM 905 C C . THR A 1 107 ? -1.038 4.510 49.548 1.00 61.03 107 THR A C 1
ATOM 907 O O . THR A 1 107 ? -1.406 3.822 50.495 1.00 61.03 107 THR A O 1
ATOM 910 N N . GLU A 1 108 ? 0.250 4.632 49.217 1.00 55.91 108 GLU A N 1
ATOM 911 C CA . GLU A 1 108 ? 1.365 3.984 49.935 1.00 55.91 108 GLU A CA 1
ATOM 912 C C . GLU A 1 108 ? 2.126 4.944 50.881 1.00 55.91 108 GLU A C 1
ATOM 914 O O . GLU A 1 108 ? 3.212 4.599 51.349 1.00 55.91 108 GLU A O 1
ATOM 919 N N . ILE A 1 109 ? 1.565 6.128 51.178 1.00 48.97 109 ILE A N 1
ATOM 920 C CA . ILE A 1 109 ? 2.121 7.146 52.098 1.00 48.97 109 ILE A CA 1
ATOM 921 C C . ILE A 1 109 ? 1.267 7.257 53.362 1.00 48.97 109 ILE A C 1
ATOM 923 O O . ILE A 1 109 ? 0.026 7.342 53.228 1.00 48.97 109 ILE A O 1
#

pLDDT: mean 89.82, std 10.99, range [48.97, 97.69]

Foldseek 3Di:
DAQFQAPVVDDQQWKKWAQDPLDIWIWGFHAQDPVDNQWGFTDTPPDPDTDTHGRNCSNVGGIDTDPVDPVSVVVNVVVSVVVVVVVVVVV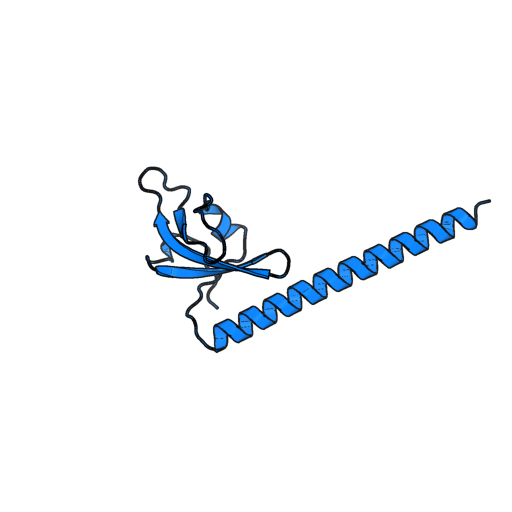VVVVVVVVVVVVVVVVVD

Radius of gyration: 19.74 Å; chains: 1; bounding box: 37×25×67 Å

Sequence (109 aa):
MKRITDISQLKKGDVIVSIYDDREIRREFLCIHPHNDKYSLFLNELQDGCEKFYNSYLKTSEWYLFTKSKEDYNEIDTMVIESLKKSISLREQSIYKRQRSSSRQETEI